Protein AF-A0A414P0S3-F1 (afdb_monomer_lite)

InterPro domains:
  IPR028948 tRNA nuclease CdiA, C-terminal domain [PF15605] (39-139)
  IPR028948 tRNA nuclease CdiA, C-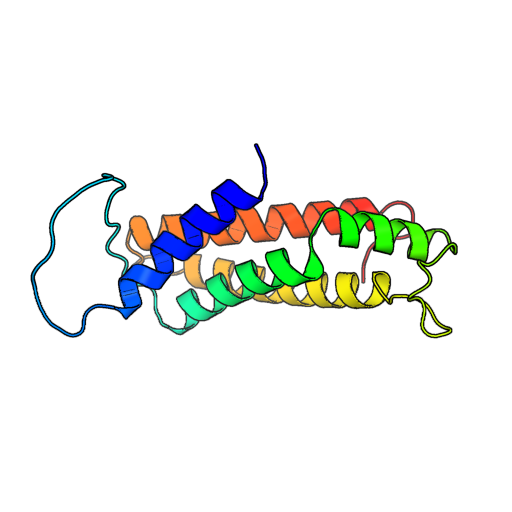terminal domain [cd20700] (14-137)

pLDDT: mean 82.66, std 23.42, range [29.0, 98.56]

Organism: NCBI:txid46228

Radius of gyration: 18.43 Å; chains: 1; bounding box: 43×48×44 Å

Structure (mmCIF, N/CA/C/O backbone):
data_AF-A0A414P0S3-F1
#
_entry.id   AF-A0A414P0S3-F1
#
loop_
_atom_site.group_PDB
_atom_site.id
_atom_site.type_symbol
_atom_site.label_atom_id
_atom_site.label_alt_id
_atom_site.label_comp_id
_atom_site.label_asym_id
_atom_site.label_entity_id
_atom_site.label_seq_id
_atom_site.pdbx_PDB_ins_code
_atom_site.Cartn_x
_atom_site.Cartn_y
_atom_site.Cartn_z
_atom_site.occupancy
_atom_site.B_iso_or_equiv
_atom_site.auth_seq_id
_atom_site.auth_comp_id
_atom_site.auth_asym_id
_atom_site.auth_atom_id
_atom_site.pdbx_PDB_model_num
ATOM 1 N N . ILE A 1 1 ? -14.133 10.042 -11.647 1.00 38.12 1 ILE A N 1
ATOM 2 C CA . ILE A 1 1 ? -14.031 10.763 -10.355 1.00 38.12 1 ILE A CA 1
ATOM 3 C C . ILE A 1 1 ? -12.574 10.639 -9.941 1.00 38.12 1 ILE A C 1
ATOM 5 O O . ILE A 1 1 ? -12.120 9.522 -9.751 1.00 38.12 1 ILE A O 1
ATOM 9 N N . SER A 1 2 ? -11.823 11.742 -9.986 1.00 31.81 2 SER A N 1
ATOM 10 C CA . SER A 1 2 ? -10.373 11.765 -9.737 1.00 31.81 2 SER A CA 1
ATOM 11 C C . SER A 1 2 ? -10.062 11.271 -8.321 1.00 31.81 2 SER A C 1
ATOM 13 O O . SER A 1 2 ? -10.701 11.733 -7.374 1.00 31.81 2 SER A O 1
ATOM 15 N N . GLY A 1 3 ? -9.087 10.364 -8.170 1.00 35.25 3 GLY A N 1
ATOM 16 C CA . GLY A 1 3 ? -8.661 9.800 -6.877 1.00 35.25 3 GLY A CA 1
ATOM 17 C C . GLY A 1 3 ? -8.288 10.853 -5.823 1.00 35.25 3 GLY A C 1
ATOM 18 O O . GLY A 1 3 ? -8.416 10.604 -4.626 1.00 35.25 3 GLY A O 1
ATOM 19 N N . SER A 1 4 ? -7.962 12.074 -6.258 1.00 42.22 4 SER A N 1
ATOM 20 C CA . SER A 1 4 ? -7.677 13.221 -5.392 1.00 42.22 4 SER A CA 1
ATOM 21 C C . SER A 1 4 ? -8.869 13.709 -4.553 1.00 42.22 4 SER A C 1
ATOM 23 O O . SER A 1 4 ? -8.668 14.245 -3.467 1.00 42.22 4 SER A O 1
ATOM 25 N N . ALA A 1 5 ? -10.120 13.517 -4.991 1.00 40.72 5 ALA A N 1
ATOM 26 C CA . ALA A 1 5 ? -11.285 13.995 -4.235 1.00 40.72 5 ALA A CA 1
ATOM 27 C C . ALA A 1 5 ? -11.597 13.133 -2.994 1.00 40.72 5 ALA A C 1
ATOM 29 O O . ALA A 1 5 ? -12.078 13.654 -1.990 1.00 40.72 5 ALA A O 1
ATOM 30 N N . LEU A 1 6 ? -11.303 11.827 -3.046 1.00 43.06 6 LEU A N 1
ATOM 31 C CA . LEU A 1 6 ? -11.561 10.891 -1.945 1.00 43.06 6 LEU A CA 1
ATOM 32 C C . LEU A 1 6 ? -10.431 10.866 -0.909 1.00 43.06 6 LEU A C 1
ATOM 34 O O . LEU A 1 6 ? -10.729 10.779 0.279 1.00 43.06 6 LEU A O 1
ATOM 38 N N . ALA A 1 7 ? -9.168 11.007 -1.333 1.00 43.34 7 ALA A N 1
ATOM 39 C CA . ALA A 1 7 ? -8.031 11.177 -0.419 1.00 43.34 7 ALA A CA 1
ATOM 40 C C . ALA A 1 7 ? -8.242 12.400 0.495 1.00 43.34 7 ALA A C 1
ATOM 42 O O . ALA A 1 7 ? -8.200 12.283 1.718 1.00 43.34 7 ALA A O 1
ATOM 43 N N . ASN A 1 8 ? -8.659 13.531 -0.090 1.00 46.19 8 ASN A N 1
ATOM 44 C CA . ASN A 1 8 ? -9.008 14.740 0.662 1.00 46.19 8 ASN A CA 1
ATOM 45 C C . ASN A 1 8 ? -10.158 14.525 1.663 1.00 46.19 8 ASN A C 1
ATOM 47 O O . ASN A 1 8 ? -10.177 15.150 2.718 1.00 46.19 8 ASN A O 1
ATOM 51 N N . MET A 1 9 ? -11.125 13.645 1.378 1.00 45.19 9 MET A N 1
ATOM 52 C CA . MET A 1 9 ? -12.279 13.436 2.264 1.00 45.19 9 MET A CA 1
ATOM 53 C C . MET A 1 9 ? -11.953 12.573 3.493 1.00 45.19 9 MET A C 1
ATOM 55 O O . MET A 1 9 ? -12.678 12.635 4.490 1.00 45.19 9 MET A O 1
ATOM 59 N N . PHE A 1 10 ? -10.893 11.767 3.430 1.00 50.88 10 PHE A N 1
ATOM 60 C CA . PHE A 1 10 ? -10.427 10.939 4.542 1.00 50.88 10 PHE A CA 1
ATOM 61 C C . PHE A 1 10 ? -9.425 11.705 5.419 1.00 50.88 10 PHE A C 1
ATOM 63 O O . PHE A 1 10 ? -9.590 11.748 6.638 1.00 50.88 10 PHE A O 1
ATOM 70 N N . ASP A 1 11 ? -8.485 12.429 4.803 1.00 50.72 11 ASP A N 1
ATOM 71 C CA . ASP A 1 11 ? -7.531 13.310 5.494 1.00 50.72 11 ASP A CA 1
ATOM 72 C C . ASP A 1 11 ? -8.246 14.422 6.288 1.00 50.72 11 ASP A C 1
ATOM 74 O O . ASP A 1 11 ? -7.965 14.650 7.464 1.00 50.72 11 ASP A O 1
ATOM 78 N N . VAL A 1 12 ? -9.286 15.038 5.705 1.00 49.34 12 VAL A N 1
ATOM 79 C CA . VAL A 1 12 ? -10.145 16.013 6.409 1.00 49.34 12 VAL A CA 1
ATOM 80 C C . VAL A 1 12 ? -10.857 15.392 7.620 1.00 49.34 12 VAL A C 1
ATOM 82 O O . VAL A 1 12 ? -11.053 16.077 8.630 1.00 49.34 12 VAL A O 1
ATOM 85 N N . ARG A 1 13 ? -11.235 14.106 7.549 1.00 53.47 13 ARG A N 1
ATOM 86 C CA . ARG A 1 13 ? -11.867 13.376 8.664 1.00 53.47 13 ARG A CA 1
ATOM 87 C C . ARG A 1 13 ? -10.869 13.042 9.783 1.00 53.47 13 ARG A C 1
ATOM 89 O O . ARG A 1 13 ? -11.271 13.041 10.945 1.00 53.47 13 ARG A O 1
ATOM 96 N N . ILE A 1 14 ? -9.589 12.815 9.472 1.00 51.69 14 ILE A N 1
ATOM 97 C CA . ILE A 1 14 ? -8.550 12.478 10.462 1.00 51.69 14 ILE A CA 1
ATOM 98 C C . ILE A 1 14 ? -7.908 13.733 11.092 1.00 51.69 14 ILE A C 1
ATOM 100 O O . ILE A 1 14 ? -7.845 13.819 12.324 1.00 51.69 14 ILE A O 1
ATOM 104 N N . GLN A 1 15 ? -7.519 14.742 10.299 1.00 47.62 15 GLN A N 1
ATOM 105 C CA . GLN A 1 15 ? -6.799 15.944 10.770 1.00 47.62 15 GLN A CA 1
ATOM 106 C C . GLN A 1 15 ? -7.601 16.805 11.764 1.00 47.62 15 GLN A C 1
ATOM 108 O O . GLN A 1 15 ? -7.048 17.350 12.722 1.00 47.62 15 GLN A O 1
ATOM 113 N N . LYS A 1 16 ? -8.932 16.900 11.617 1.00 46.47 16 LYS A N 1
ATOM 114 C CA . LYS A 1 16 ? -9.776 17.643 12.577 1.00 46.47 16 LYS A CA 1
ATOM 115 C C . LYS A 1 16 ? -9.846 17.001 13.973 1.00 46.47 16 LYS A C 1
ATOM 117 O O . LYS A 1 16 ? -10.218 17.701 14.912 1.00 46.47 16 LYS A O 1
ATOM 122 N N . SER A 1 17 ? -9.469 15.724 14.136 1.00 46.88 17 SER A N 1
ATOM 123 C CA . SER A 1 17 ? -9.447 15.050 15.448 1.00 46.88 17 SER A CA 1
ATOM 124 C C . SER A 1 17 ? -8.236 15.427 16.316 1.00 46.88 17 SER A C 1
ATOM 126 O O . SER A 1 17 ? -8.309 15.321 17.538 1.00 46.88 17 SER A O 1
ATOM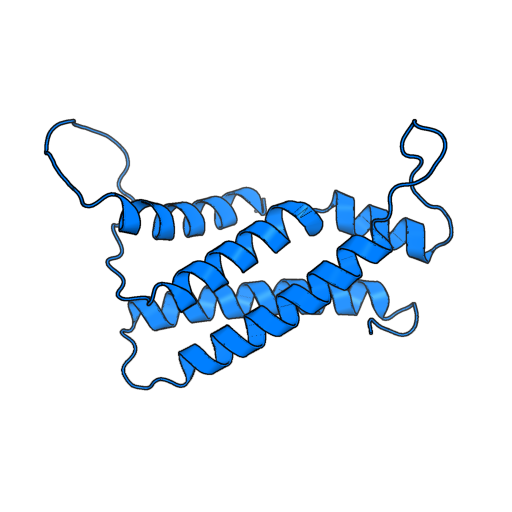 128 N N . GLU A 1 18 ? -7.145 15.909 15.712 1.00 47.81 18 GLU A N 1
ATOM 129 C CA . GLU A 1 18 ? -5.896 16.252 16.415 1.00 47.81 18 GLU A CA 1
ATOM 130 C C . GLU A 1 18 ? -5.858 17.717 16.894 1.00 47.81 18 GLU A C 1
ATOM 132 O O . GLU A 1 18 ? -5.069 18.072 17.766 1.00 47.81 18 GLU A O 1
ATOM 137 N N . SER A 1 19 ? -6.752 18.575 16.383 1.00 41.50 19 SER A N 1
ATOM 138 C CA . SER A 1 19 ? -6.731 20.030 16.629 1.00 41.50 19 SER A CA 1
ATOM 139 C C . SER A 1 19 ? -7.523 20.506 17.856 1.00 41.50 19 SER A C 1
ATOM 141 O O . SER A 1 19 ? -7.626 21.712 18.080 1.00 41.50 19 SER A O 1
ATOM 143 N N . ASN A 1 20 ? -8.088 19.619 18.685 1.00 43.47 20 ASN A N 1
ATOM 144 C CA . ASN A 1 20 ? -8.889 20.058 19.834 1.00 43.47 20 ASN A CA 1
ATOM 145 C C . ASN A 1 20 ? -8.026 20.370 21.071 1.00 43.47 20 ASN A C 1
ATOM 147 O O . ASN A 1 20 ? -8.115 19.718 22.112 1.00 43.47 20 ASN A O 1
ATOM 151 N N . LYS A 1 21 ? -7.178 21.396 20.952 1.00 44.75 21 LYS A N 1
ATOM 152 C CA . LYS A 1 21 ? -6.567 22.079 22.095 1.00 44.75 21 LYS A CA 1
ATOM 153 C C . LYS A 1 21 ? -6.615 23.592 21.883 1.00 44.75 21 LYS A C 1
ATOM 155 O O . LYS A 1 21 ? -5.621 24.218 21.544 1.00 44.75 21 LYS A O 1
ATOM 160 N N . GLY A 1 22 ? -7.788 24.162 22.159 1.00 41.75 22 GLY A N 1
ATOM 161 C CA . GLY A 1 22 ? -7.921 25.557 22.572 1.00 41.75 22 GLY A CA 1
ATOM 162 C C . GLY A 1 22 ? -8.341 26.569 21.502 1.00 41.75 22 GLY A C 1
ATOM 163 O O . GLY A 1 22 ? -7.589 26.890 20.592 1.00 41.75 22 GLY A O 1
ATOM 164 N N . ASN A 1 23 ? -9.479 27.191 21.812 1.00 34.44 23 ASN A N 1
ATOM 165 C CA . ASN A 1 23 ? -9.872 28.576 21.549 1.00 34.44 23 ASN A CA 1
ATOM 166 C C . ASN A 1 23 ? -10.780 28.870 20.341 1.00 34.44 23 ASN A C 1
ATOM 168 O O . ASN A 1 23 ? -10.457 28.628 19.181 1.00 34.44 23 ASN A O 1
ATOM 172 N N . GLU A 1 24 ? -11.942 29.435 20.676 1.00 45.81 24 GLU A N 1
ATOM 173 C CA .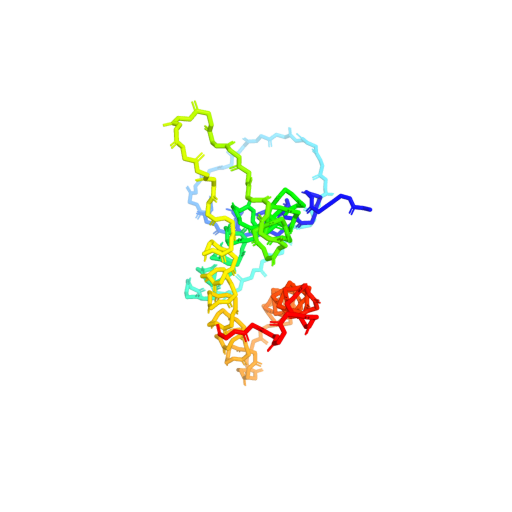 GLU A 1 24 ? -12.983 29.928 19.781 1.00 45.81 24 GLU A CA 1
ATOM 174 C C . GLU A 1 24 ? -12.543 31.212 19.069 1.00 45.81 24 GLU A C 1
ATOM 176 O O . GLU A 1 24 ? -11.977 32.103 19.699 1.00 45.81 24 GLU A O 1
ATOM 181 N N . SER A 1 25 ? -12.873 31.334 17.777 1.00 36.06 25 SE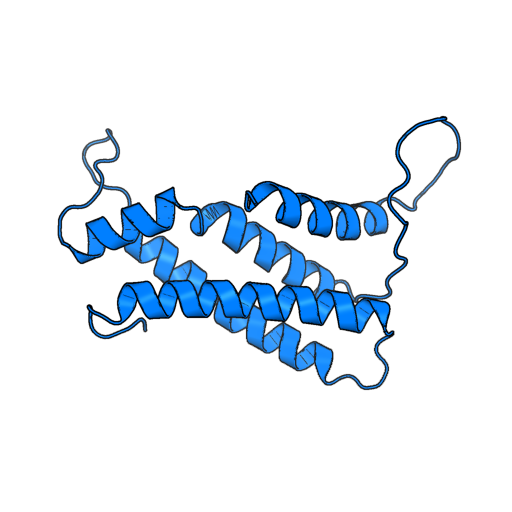R A N 1
ATOM 182 C CA . SER A 1 25 ? -13.477 32.511 17.112 1.00 36.06 25 SER A CA 1
ATOM 183 C C . SER A 1 25 ? -13.134 32.532 15.614 1.00 36.06 25 SER A C 1
ATOM 185 O O . SER A 1 25 ? -11.971 32.517 15.229 1.00 36.06 25 SER A O 1
ATOM 187 N N . GLY A 1 26 ? -14.149 32.579 14.741 1.00 31.16 26 GLY A N 1
ATOM 188 C CA . GLY A 1 26 ? -13.941 32.812 13.303 1.00 31.16 26 GLY A CA 1
ATOM 189 C C . GLY A 1 26 ? -14.964 32.137 12.391 1.00 31.16 26 GLY A C 1
ATOM 190 O O . GLY A 1 26 ? -15.095 30.924 12.384 1.00 31.16 26 GLY A O 1
ATOM 191 N N . LYS A 1 27 ? -15.704 32.937 11.627 1.00 31.77 27 LYS A N 1
ATOM 192 C CA . LYS A 1 27 ? -16.978 32.636 10.953 1.00 31.77 27 LYS A CA 1
ATOM 193 C C . LYS A 1 27 ? -16.822 32.297 9.452 1.00 31.77 27 LYS A C 1
ATOM 195 O O . LYS A 1 27 ? -16.129 33.026 8.757 1.00 31.77 27 LYS A O 1
ATOM 200 N N . SER A 1 28 ? -17.637 31.328 8.985 1.00 33.59 28 SER A N 1
ATOM 201 C CA . SER A 1 28 ? -18.072 31.016 7.589 1.00 33.59 28 SER A CA 1
ATOM 202 C C . SER A 1 28 ? -17.006 30.451 6.633 1.00 33.59 28 SER A C 1
ATOM 204 O O . SER A 1 28 ? -15.887 30.928 6.632 1.00 33.59 28 SER A O 1
ATOM 206 N N . THR A 1 29 ? -17.219 29.456 5.765 1.00 33.03 29 THR A N 1
ATOM 207 C CA . THR A 1 29 ? -18.394 28.886 5.066 1.00 33.03 29 THR A CA 1
ATOM 208 C C . THR A 1 29 ? -18.026 27.467 4.591 1.00 33.03 29 THR A C 1
ATOM 210 O O . THR A 1 29 ? -16.919 27.288 4.088 1.00 33.03 29 THR A O 1
ATOM 213 N N . GLY A 1 30 ? -18.944 26.496 4.663 1.00 29.00 30 GLY A N 1
ATOM 214 C CA . GLY A 1 30 ? -18.790 25.174 4.033 1.00 29.00 30 GLY A CA 1
ATOM 215 C C . GLY A 1 30 ? -19.118 24.025 4.981 1.00 29.00 30 GLY A C 1
ATOM 216 O O . GLY A 1 30 ? -18.228 23.423 5.577 1.00 29.00 30 GLY A O 1
ATOM 217 N N . GLU A 1 31 ? -20.409 23.748 5.148 1.00 39.28 31 GLU A N 1
ATOM 218 C CA . GLU A 1 31 ? -20.908 22.585 5.880 1.00 39.28 31 GLU A CA 1
ATOM 219 C C . GLU A 1 31 ? -20.457 21.290 5.191 1.00 39.28 31 GLU A C 1
ATOM 221 O O . GLU A 1 31 ? -20.934 20.934 4.119 1.00 39.28 31 GLU A O 1
ATOM 226 N N . SER A 1 32 ? -19.538 20.565 5.825 1.00 36.62 32 SER A N 1
ATOM 227 C CA . SER A 1 32 ? -19.389 19.123 5.638 1.00 36.62 32 SER A CA 1
ATOM 228 C C . SER A 1 32 ? -19.091 18.516 7.005 1.00 36.62 32 SER A C 1
ATOM 230 O O . SER A 1 32 ? -18.205 18.986 7.728 1.00 36.62 32 SER A O 1
ATOM 232 N N . GLY A 1 33 ? -19.956 17.582 7.401 1.00 37.53 33 GLY A N 1
ATOM 233 C CA . GLY A 1 33 ? -20.228 17.180 8.778 1.00 37.53 33 GLY A CA 1
ATOM 234 C C . GLY A 1 33 ? -18.992 16.789 9.586 1.00 37.53 33 GLY A C 1
ATOM 235 O O . GLY A 1 33 ? -18.138 16.030 9.135 1.00 37.53 33 GLY A O 1
ATOM 236 N N . LYS A 1 34 ? -18.917 17.304 10.816 1.00 44.88 34 LYS A N 1
ATOM 237 C CA . LYS A 1 34 ? -17.999 16.809 11.846 1.00 44.88 34 LYS A CA 1
ATOM 238 C C . LYS A 1 34 ? -18.384 15.359 12.156 1.00 44.88 34 LYS A C 1
ATOM 240 O O . LYS A 1 34 ? -19.542 15.106 12.472 1.00 44.88 34 LYS A O 1
ATOM 245 N N . VAL A 1 35 ? -17.443 14.427 12.051 1.00 54.56 35 VAL A N 1
ATOM 246 C CA . VAL A 1 35 ? -17.652 13.031 12.450 1.00 54.56 35 VAL A CA 1
ATOM 247 C C . VAL A 1 35 ? -16.732 12.762 13.635 1.00 54.56 35 VAL A C 1
ATOM 249 O O . VAL A 1 35 ? -15.530 12.561 13.458 1.00 54.56 35 VAL A O 1
ATOM 252 N N . ASP A 1 36 ? -17.287 12.825 14.842 1.00 73.12 36 ASP A N 1
ATOM 253 C CA . ASP A 1 36 ? -16.560 12.494 16.066 1.00 73.12 36 ASP A CA 1
ATOM 254 C C . ASP A 1 36 ? -16.270 10.983 16.074 1.00 73.12 36 ASP A C 1
ATOM 256 O O . ASP A 1 36 ? -17.190 10.174 15.963 1.00 73.12 36 ASP A O 1
ATOM 260 N N . ASN A 1 37 ? -14.991 10.601 16.158 1.00 84.50 37 ASN A N 1
ATOM 261 C CA . ASN A 1 37 ? -14.539 9.205 16.166 1.00 84.50 37 ASN A CA 1
ATOM 262 C C . ASN A 1 37 ? -13.698 8.903 17.416 1.00 84.50 37 ASN A C 1
ATOM 264 O O . ASN A 1 37 ? -13.108 9.805 18.013 1.00 84.50 37 ASN A O 1
ATOM 268 N N . THR A 1 38 ? -13.643 7.630 17.802 1.00 90.81 38 THR A N 1
ATOM 269 C CA . THR A 1 38 ? -12.928 7.130 18.991 1.00 90.81 38 THR A CA 1
ATOM 270 C C . THR A 1 38 ? -11.778 6.193 18.624 1.00 90.81 38 THR A C 1
ATOM 272 O O . THR A 1 38 ? -11.323 5.397 19.448 1.00 90.81 38 THR A O 1
ATOM 275 N N . LEU A 1 39 ? -11.280 6.308 17.387 1.00 90.81 39 LEU A N 1
ATOM 276 C CA . LEU A 1 39 ? -10.164 5.512 16.900 1.00 90.81 39 LEU A CA 1
ATOM 277 C C . LEU A 1 39 ? -8.939 5.685 17.799 1.00 90.81 39 LEU A C 1
ATOM 279 O O . LEU A 1 39 ? -8.526 6.798 18.130 1.00 90.81 39 LEU A O 1
ATOM 283 N N . THR A 1 40 ? -8.316 4.561 18.131 1.00 92.69 40 THR A N 1
ATOM 284 C CA . THR A 1 40 ? -7.015 4.534 18.803 1.00 92.69 40 THR A CA 1
ATOM 285 C C . THR A 1 40 ? -5.934 5.146 17.910 1.00 92.69 40 THR A C 1
ATOM 287 O O . THR A 1 40 ? -6.014 5.075 16.681 1.00 92.69 40 THR A O 1
ATOM 290 N N . ASP A 1 41 ? -4.862 5.659 18.511 1.00 91.69 41 ASP A N 1
ATOM 291 C CA . ASP A 1 41 ? -3.718 6.201 17.762 1.00 91.69 41 ASP A CA 1
ATOM 292 C C . ASP A 1 41 ? -3.114 5.170 16.802 1.00 91.69 41 ASP A C 1
ATOM 294 O O . ASP A 1 41 ? -2.705 5.496 15.688 1.00 91.69 41 ASP A O 1
ATOM 298 N N . ALA A 1 42 ? -3.127 3.892 17.192 1.00 93.44 42 ALA A N 1
ATOM 299 C CA . ALA A 1 42 ? -2.701 2.801 16.328 1.00 93.44 42 ALA A CA 1
ATOM 300 C C . ALA A 1 42 ? -3.590 2.683 15.079 1.00 93.44 42 ALA A C 1
ATOM 302 O O . ALA A 1 42 ? -3.068 2.535 13.977 1.00 93.44 42 ALA A O 1
ATOM 303 N N . GLN A 1 43 ? -4.915 2.779 15.219 1.00 94.31 43 GLN A N 1
ATOM 304 C CA . GLN A 1 43 ? -5.845 2.745 14.086 1.00 94.31 43 GLN A CA 1
ATOM 305 C C . GLN A 1 43 ? -5.665 3.962 13.173 1.00 94.31 43 GLN A C 1
ATOM 307 O O . GLN A 1 43 ? -5.545 3.788 11.961 1.00 94.31 43 GLN A O 1
ATOM 312 N N . LYS A 1 44 ? -5.557 5.170 13.742 1.00 92.94 44 LYS A N 1
ATOM 313 C CA . LYS A 1 44 ? -5.285 6.400 12.978 1.00 92.94 44 LYS A CA 1
ATOM 314 C C . LYS A 1 44 ? -3.968 6.302 12.211 1.00 92.94 44 LYS A C 1
ATOM 316 O O . LYS A 1 44 ? -3.937 6.531 11.009 1.00 92.94 44 LYS A O 1
ATOM 321 N N . SER A 1 45 ? -2.903 5.843 12.869 1.00 92.69 45 SER A N 1
ATOM 322 C CA . SER A 1 45 ? -1.597 5.622 12.241 1.00 92.69 45 SER A CA 1
ATOM 323 C C . SER A 1 45 ? -1.674 4.653 11.056 1.00 92.69 45 SER A C 1
ATOM 325 O O . SER A 1 45 ? -1.003 4.865 10.050 1.00 92.69 45 SER A O 1
ATOM 327 N N . ARG A 1 46 ? -2.492 3.594 11.136 1.00 93.88 46 ARG A N 1
ATOM 328 C CA . ARG A 1 46 ? -2.669 2.646 10.020 1.00 93.88 46 ARG A CA 1
ATOM 329 C C . ARG A 1 46 ? -3.439 3.253 8.853 1.00 93.88 46 ARG A C 1
ATOM 331 O O . ARG A 1 46 ? -3.082 2.972 7.715 1.00 93.88 46 ARG A O 1
ATOM 338 N N . LEU A 1 47 ? -4.445 4.081 9.127 1.00 94.44 47 LEU A N 1
ATOM 339 C CA . LEU A 1 47 ? -5.178 4.812 8.093 1.00 94.44 47 LEU A CA 1
ATOM 340 C C . LEU A 1 47 ? -4.286 5.867 7.420 1.00 94.44 47 LEU A C 1
ATOM 342 O O . LEU A 1 47 ? -4.261 5.945 6.200 1.00 94.44 47 LEU A O 1
ATOM 346 N N . ASN A 1 48 ? -3.459 6.585 8.179 1.00 92.50 48 ASN A N 1
ATOM 347 C CA . ASN A 1 48 ? -2.500 7.537 7.606 1.00 92.50 48 ASN A CA 1
ATOM 348 C C . ASN A 1 48 ? -1.423 6.828 6.774 1.00 92.50 48 ASN A C 1
ATOM 350 O O . ASN A 1 48 ? -1.089 7.268 5.681 1.00 92.50 48 ASN A O 1
ATOM 354 N N . ALA A 1 49 ? -0.910 5.687 7.248 1.00 93.06 49 ALA A N 1
ATOM 355 C CA . ALA A 1 49 ? 0.041 4.887 6.478 1.00 93.06 49 ALA A CA 1
ATOM 356 C C . ALA A 1 49 ? -0.561 4.375 5.158 1.00 93.06 49 ALA A C 1
ATOM 358 O O . ALA A 1 49 ? 0.157 4.274 4.163 1.00 93.06 49 ALA A O 1
ATOM 359 N N . LEU A 1 50 ? -1.865 4.067 5.142 1.00 95.50 50 LEU A N 1
ATOM 360 C CA . LEU A 1 50 ? -2.588 3.707 3.924 1.00 95.50 50 LEU A CA 1
ATOM 361 C C . LEU A 1 50 ? -2.602 4.867 2.930 1.00 95.50 50 LEU A C 1
ATOM 363 O O . LEU A 1 50 ? -2.239 4.667 1.776 1.00 95.50 50 LEU A O 1
ATOM 367 N N . GLU A 1 51 ? -2.998 6.058 3.380 1.00 93.19 51 GLU A N 1
ATOM 368 C CA . GLU A 1 51 ? -3.054 7.242 2.520 1.00 93.19 51 GLU A CA 1
ATOM 369 C C . GLU A 1 51 ? -1.676 7.604 1.969 1.00 93.19 51 GLU A C 1
ATOM 371 O O . GLU A 1 51 ? -1.547 7.793 0.765 1.00 93.19 51 GLU A O 1
ATOM 376 N N . ASN A 1 52 ? -0.635 7.595 2.804 1.00 90.62 52 ASN A N 1
ATOM 377 C CA . ASN A 1 52 ? 0.727 7.878 2.350 1.00 90.62 52 ASN A CA 1
ATOM 378 C C . ASN A 1 52 ? 1.197 6.849 1.315 1.00 90.62 52 ASN A C 1
ATOM 380 O O . ASN A 1 52 ? 1.655 7.225 0.245 1.00 90.62 52 ASN A O 1
ATOM 384 N N . THR A 1 53 ? 0.988 5.549 1.572 1.00 93.25 53 THR A N 1
ATOM 385 C CA . THR A 1 53 ? 1.340 4.497 0.596 1.00 93.25 53 THR A CA 1
ATOM 386 C C . THR A 1 53 ? 0.637 4.731 -0.746 1.00 93.25 53 THR A C 1
ATOM 388 O O . THR A 1 53 ? 1.233 4.541 -1.800 1.00 93.25 53 THR A O 1
ATOM 391 N N . ILE A 1 54 ? -0.632 5.151 -0.718 1.00 91.81 54 ILE A N 1
ATOM 392 C CA . ILE A 1 54 ? -1.416 5.385 -1.934 1.00 91.81 54 ILE A CA 1
ATOM 393 C C . ILE A 1 54 ? -0.969 6.642 -2.679 1.00 91.81 54 ILE A C 1
ATOM 395 O O . ILE A 1 54 ? -0.841 6.612 -3.901 1.00 91.81 54 ILE A O 1
ATOM 399 N N . ASN A 1 55 ? -0.754 7.736 -1.958 1.00 90.50 55 ASN A N 1
ATOM 400 C CA . ASN A 1 55 ? -0.431 9.026 -2.555 1.00 90.50 55 ASN A CA 1
ATOM 401 C C . ASN A 1 55 ? 1.004 9.078 -3.088 1.00 90.50 55 ASN A C 1
ATOM 403 O O . ASN A 1 55 ? 1.237 9.753 -4.088 1.00 90.50 55 ASN A O 1
ATOM 407 N N . ASP A 1 56 ? 1.929 8.359 -2.449 1.00 88.81 56 ASP A N 1
ATOM 408 C CA . ASP A 1 56 ? 3.351 8.425 -2.783 1.00 88.81 56 ASP A CA 1
ATOM 409 C C . ASP A 1 56 ? 3.756 7.414 -3.865 1.00 88.81 56 ASP A C 1
ATOM 411 O O . ASP A 1 56 ? 4.688 7.685 -4.617 1.00 88.81 56 ASP A O 1
ATOM 415 N N . HIS A 1 57 ? 3.077 6.260 -3.947 1.00 89.50 57 HIS A N 1
ATOM 416 C CA . HIS A 1 57 ? 3.557 5.122 -4.748 1.00 89.50 57 HIS A CA 1
ATOM 417 C C . HIS A 1 57 ? 2.482 4.387 -5.564 1.00 89.50 57 HIS A C 1
ATOM 419 O O . HIS A 1 57 ? 2.779 3.365 -6.180 1.00 89.50 57 HIS A O 1
ATOM 425 N N . LEU A 1 58 ? 1.222 4.840 -5.552 1.00 94.19 58 LEU A N 1
ATOM 426 C CA . LEU A 1 58 ? 0.114 4.174 -6.259 1.00 94.19 58 LEU A CA 1
ATOM 427 C C . LEU A 1 58 ? -0.668 5.142 -7.155 1.00 94.19 58 LEU A C 1
ATOM 429 O O . LEU A 1 58 ? -1.894 5.042 -7.299 1.00 94.19 58 LEU A O 1
ATOM 433 N N . THR A 1 59 ? 0.048 6.079 -7.774 1.00 94.19 59 THR A N 1
ATOM 434 C CA . THR A 1 59 ? -0.485 6.965 -8.810 1.00 94.19 59 THR A CA 1
ATOM 435 C C . THR A 1 59 ? -0.522 6.262 -10.168 1.00 94.19 59 THR A C 1
ATOM 437 O O . THR A 1 59 ? 0.141 5.249 -10.386 1.00 94.19 59 THR A O 1
ATOM 440 N N . ASP A 1 60 ? -1.265 6.809 -11.134 1.00 94.69 60 ASP A N 1
ATOM 441 C CA . ASP A 1 60 ? -1.280 6.268 -12.503 1.00 94.69 60 ASP A CA 1
ATOM 442 C C . ASP A 1 60 ? 0.132 6.250 -13.140 1.00 94.69 60 ASP A C 1
ATOM 444 O O . ASP A 1 60 ? 0.442 5.382 -13.962 1.00 94.69 60 ASP A O 1
ATOM 448 N N . GLY A 1 61 ? 1.007 7.177 -12.725 1.00 95.38 61 GLY A N 1
ATOM 449 C CA . GLY A 1 61 ? 2.416 7.209 -13.116 1.00 95.38 61 GLY A CA 1
ATOM 450 C C . GLY A 1 61 ? 3.183 5.990 -12.608 1.00 95.38 61 GLY A C 1
ATOM 451 O O . GLY A 1 61 ? 3.871 5.347 -13.393 1.00 95.38 61 GLY A O 1
ATOM 452 N N . ASP A 1 62 ? 2.983 5.612 -11.348 1.00 97.25 62 ASP A N 1
ATOM 453 C CA . ASP A 1 62 ? 3.636 4.442 -10.751 1.00 97.25 62 ASP A CA 1
ATOM 454 C C . ASP A 1 62 ? 3.167 3.148 -11.415 1.00 97.25 62 ASP A C 1
ATOM 456 O O . ASP A 1 62 ? 3.988 2.337 -11.829 1.00 97.25 62 ASP A O 1
ATOM 460 N N . PHE A 1 63 ? 1.855 2.983 -11.627 1.00 98.00 63 PHE A N 1
ATOM 461 C CA . PHE A 1 63 ? 1.320 1.802 -12.319 1.00 98.00 63 PHE A CA 1
ATOM 462 C C . PHE A 1 63 ? 1.862 1.671 -13.750 1.00 98.00 63 PHE A C 1
ATOM 464 O O . PHE A 1 63 ? 2.247 0.578 -14.172 1.00 98.00 63 PHE A O 1
ATOM 471 N N . SER A 1 64 ? 1.899 2.771 -14.509 1.00 97.88 64 SER A N 1
ATOM 472 C CA . SER A 1 64 ? 2.439 2.754 -15.876 1.00 97.88 64 SER A CA 1
ATOM 473 C C . SER A 1 64 ? 3.959 2.553 -15.905 1.00 97.88 64 SER A C 1
ATOM 475 O O . SER A 1 64 ? 4.459 1.837 -16.774 1.00 97.88 64 SER A O 1
ATOM 477 N N . GLY A 1 65 ? 4.682 3.111 -14.933 1.00 98.12 65 GLY A N 1
ATOM 478 C CA . GLY A 1 65 ? 6.107 2.882 -14.718 1.00 98.12 65 GLY A CA 1
ATOM 479 C C . GLY A 1 65 ? 6.419 1.419 -14.409 1.00 98.12 65 GLY A C 1
ATOM 480 O O . GLY A 1 65 ? 7.248 0.818 -15.085 1.00 98.12 65 GLY A O 1
ATOM 481 N N . THR A 1 66 ? 5.690 0.804 -13.473 1.00 98.31 66 THR A N 1
ATOM 482 C CA . THR A 1 66 ? 5.845 -0.617 -13.137 1.00 98.31 66 THR A CA 1
ATOM 483 C C . THR A 1 66 ? 5.543 -1.519 -14.333 1.00 98.31 66 THR A C 1
ATOM 485 O O . THR A 1 66 ? 6.272 -2.480 -14.567 1.00 98.31 66 THR A O 1
ATOM 488 N N . LEU A 1 67 ? 4.502 -1.222 -15.123 1.00 98.44 67 LEU A N 1
ATOM 489 C CA . LEU A 1 67 ? 4.213 -1.986 -16.343 1.00 98.44 67 LEU A CA 1
ATOM 490 C C . LEU A 1 67 ? 5.395 -1.949 -17.322 1.00 98.44 67 LEU A C 1
ATOM 492 O O . LEU A 1 67 ? 5.753 -2.973 -17.899 1.00 98.44 67 LEU A O 1
ATOM 496 N N . ARG A 1 68 ? 6.010 -0.777 -17.494 1.00 98.38 68 ARG A N 1
ATOM 497 C CA . ARG A 1 68 ? 7.187 -0.591 -18.348 1.00 98.38 68 ARG A CA 1
ATOM 498 C C . ARG A 1 68 ? 8.403 -1.368 -17.837 1.00 98.38 68 ARG A C 1
ATOM 500 O O . ARG A 1 68 ? 9.062 -2.044 -18.629 1.00 98.38 68 ARG A O 1
ATOM 507 N N . ASP A 1 69 ? 8.636 -1.366 -16.527 1.00 97.94 69 ASP A N 1
ATOM 508 C CA . ASP A 1 69 ? 9.685 -2.177 -15.902 1.00 97.94 69 ASP A CA 1
ATOM 509 C C . ASP A 1 69 ? 9.452 -3.683 -16.142 1.00 97.94 69 ASP A C 1
ATOM 511 O O . ASP A 1 69 ? 10.370 -4.392 -16.559 1.00 97.94 69 ASP A O 1
ATOM 515 N N . LEU A 1 70 ? 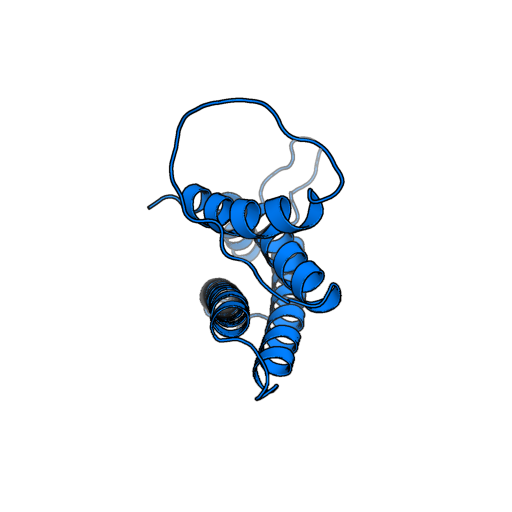8.213 -4.167 -15.974 1.00 97.44 70 LEU A N 1
ATOM 516 C CA . LEU A 1 70 ? 7.824 -5.563 -16.239 1.00 97.44 70 LEU A CA 1
ATOM 517 C C . LEU A 1 70 ? 7.987 -5.961 -17.717 1.00 97.44 70 LEU A C 1
ATOM 519 O O . LEU A 1 70 ? 8.250 -7.123 -18.026 1.00 97.44 70 LEU A O 1
ATOM 523 N N . GLN A 1 71 ? 7.845 -5.007 -18.639 1.00 97.56 71 GLN A N 1
ATOM 524 C CA . GLN A 1 71 ? 8.023 -5.206 -20.082 1.00 97.56 71 GLN A CA 1
ATOM 525 C C . GLN A 1 71 ? 9.488 -5.116 -20.538 1.00 97.56 71 GLN A C 1
ATOM 527 O O . GLN A 1 71 ? 9.772 -5.363 -21.711 1.00 97.56 71 GLN A O 1
ATOM 532 N N . GLY A 1 72 ? 10.419 -4.789 -19.635 1.00 97.25 72 GLY A N 1
ATOM 533 C CA . GLY A 1 72 ? 11.834 -4.618 -19.964 1.00 97.25 72 GLY A CA 1
ATOM 534 C C . GLY A 1 72 ? 12.156 -3.296 -20.667 1.00 97.25 72 GLY A C 1
ATOM 535 O O . GLY A 1 72 ? 13.199 -3.194 -21.311 1.00 97.25 72 GLY A O 1
ATOM 536 N N . ASP A 1 73 ? 11.290 -2.288 -20.539 1.00 97.50 73 ASP A N 1
ATOM 537 C CA . ASP A 1 73 ? 11.481 -0.937 -21.076 1.00 97.50 73 ASP A CA 1
ATOM 538 C C . ASP A 1 73 ? 11.401 0.105 -19.941 1.00 97.50 73 ASP A C 1
ATOM 540 O O . ASP A 1 73 ? 10.445 0.869 -19.881 1.00 97.50 73 ASP A O 1
ATOM 544 N N . PRO A 1 74 ? 12.353 0.150 -18.992 1.00 97.06 74 PRO A N 1
ATOM 545 C CA . PRO A 1 74 ? 12.245 1.002 -17.805 1.00 97.06 74 PRO A CA 1
ATOM 546 C C . PRO A 1 74 ? 12.309 2.511 -18.121 1.00 97.06 74 PRO A C 1
ATOM 548 O O . PRO A 1 74 ? 12.751 2.944 -19.189 1.00 97.06 74 PRO A O 1
ATOM 551 N N . VAL A 1 75 ? 11.814 3.369 -17.217 1.00 97.25 75 VAL A N 1
ATOM 552 C CA . VAL A 1 75 ? 11.780 4.844 -17.406 1.00 97.25 75 VAL A CA 1
ATOM 553 C C . VAL A 1 75 ? 13.141 5.463 -17.071 1.00 97.25 75 VAL A C 1
ATOM 555 O O . VAL A 1 75 ? 13.569 5.356 -15.923 1.00 97.25 75 VAL A O 1
ATOM 558 N N . PRO A 1 76 ? 13.838 6.142 -18.008 1.00 97.25 76 PRO A N 1
ATOM 559 C CA . PRO A 1 76 ? 15.079 6.841 -17.685 1.00 97.25 76 PRO A CA 1
ATOM 560 C C . PRO A 1 76 ? 14.840 7.977 -16.686 1.00 97.25 76 PRO A C 1
ATOM 562 O O . PRO A 1 76 ? 13.931 8.786 -16.854 1.00 97.25 76 PRO A O 1
ATOM 565 N N . ASN A 1 77 ? 15.711 8.097 -15.687 1.00 96.38 77 ASN A N 1
ATOM 566 C CA . ASN A 1 77 ? 15.580 9.098 -14.621 1.00 96.38 77 ASN A CA 1
ATOM 567 C C . ASN A 1 77 ? 16.308 10.428 -14.902 1.00 96.38 77 ASN A C 1
ATOM 569 O O . ASN A 1 77 ? 16.394 11.294 -14.033 1.00 96.38 77 ASN A O 1
ATOM 573 N N . GLY A 1 78 ? 16.902 10.579 -16.091 1.00 95.38 78 GLY A N 1
ATOM 574 C CA . GLY A 1 78 ? 17.666 11.771 -16.481 1.00 95.38 78 GLY A CA 1
ATOM 575 C C . GLY A 1 78 ? 19.033 11.928 -15.798 1.00 95.38 78 GLY A C 1
ATOM 576 O O . GLY A 1 78 ? 19.723 12.914 -16.043 1.00 95.38 78 GLY A O 1
ATOM 577 N N . ARG A 1 79 ? 19.455 10.968 -14.962 1.00 95.88 79 ARG A N 1
ATOM 578 C CA . ARG A 1 79 ? 20.709 10.991 -14.180 1.00 95.88 79 ARG A CA 1
ATOM 579 C C . ARG A 1 79 ? 21.640 9.815 -14.496 1.00 95.88 79 ARG A C 1
ATOM 581 O O . ARG A 1 79 ? 22.548 9.527 -13.721 1.00 95.88 79 ARG A O 1
ATOM 588 N N . GLY A 1 80 ? 21.422 9.145 -15.627 1.00 92.81 80 GLY A N 1
ATOM 589 C CA . GLY A 1 80 ? 22.219 7.992 -16.060 1.00 92.81 80 GLY A CA 1
ATOM 590 C C . GLY A 1 80 ? 21.734 6.638 -15.531 1.00 92.81 80 GLY A C 1
ATOM 591 O O . GLY A 1 80 ? 22.499 5.681 -15.555 1.00 92.81 80 GLY A O 1
ATOM 592 N N . GLY A 1 81 ? 20.484 6.544 -15.069 1.00 96.12 81 GLY A N 1
ATOM 593 C CA . GLY A 1 81 ? 19.840 5.287 -14.684 1.00 96.12 81 GLY A CA 1
ATOM 594 C C . GLY A 1 81 ? 18.340 5.306 -14.968 1.00 96.12 81 GLY A C 1
ATOM 595 O O . GLY A 1 81 ? 17.857 6.137 -15.743 1.00 96.12 81 GLY A O 1
ATOM 596 N N . TYR A 1 82 ? 17.608 4.417 -14.305 1.00 97.88 82 TYR A N 1
ATOM 597 C CA . TYR A 1 82 ? 16.160 4.285 -14.437 1.00 97.88 82 TYR A CA 1
ATOM 598 C C . TYR A 1 82 ? 15.463 4.535 -13.099 1.00 97.88 82 TYR A C 1
ATOM 600 O O . TYR A 1 82 ? 16.108 4.509 -12.048 1.00 97.88 82 TYR A O 1
ATOM 608 N N . PHE A 1 83 ? 14.172 4.846 -13.145 1.00 96.62 83 PHE A N 1
ATOM 609 C CA . PHE A 1 83 ? 13.308 4.736 -11.973 1.00 96.62 83 PHE A CA 1
ATOM 610 C C . PHE A 1 83 ? 13.107 3.255 -11.617 1.00 96.62 83 PHE A C 1
ATOM 612 O O . PHE A 1 83 ? 13.191 2.403 -12.498 1.00 96.62 83 PHE A O 1
ATOM 619 N N . ASP A 1 84 ? 12.886 2.961 -10.335 1.00 96.12 84 ASP A N 1
ATOM 620 C CA . ASP A 1 84 ? 12.627 1.607 -9.824 1.00 96.12 84 ASP A CA 1
ATOM 621 C C . ASP A 1 84 ? 11.155 1.478 -9.408 1.00 96.12 84 ASP A C 1
ATOM 623 O O . ASP A 1 84 ? 10.825 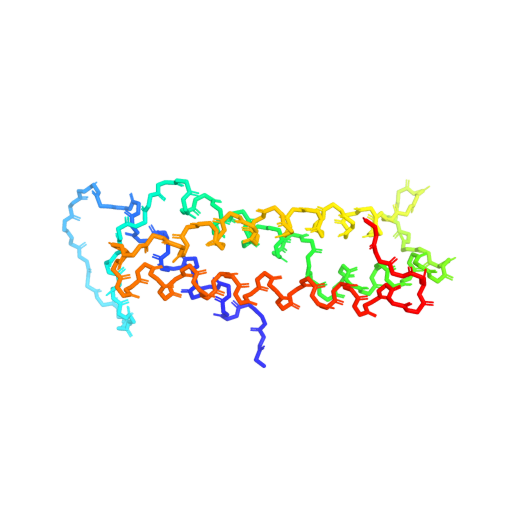1.282 -8.237 1.00 96.12 84 ASP A O 1
ATOM 627 N N . HIS A 1 85 ? 10.248 1.638 -10.375 1.00 97.69 85 HIS A N 1
ATOM 628 C CA . HIS A 1 85 ? 8.815 1.577 -10.093 1.00 97.69 85 HIS A CA 1
ATOM 629 C C . HIS A 1 85 ? 8.385 0.159 -9.712 1.00 97.69 85 HIS A C 1
ATOM 631 O O . HIS A 1 85 ? 7.454 -0.022 -8.929 1.00 97.69 85 HIS A O 1
ATOM 637 N N . LEU A 1 86 ? 9.039 -0.869 -10.258 1.00 97.25 86 LEU A N 1
ATOM 638 C CA . LEU A 1 86 ? 8.789 -2.256 -9.876 1.00 97.25 86 LEU A CA 1
ATOM 639 C C . LEU A 1 86 ? 9.097 -2.511 -8.395 1.00 97.25 86 LEU A C 1
ATOM 641 O O . LEU A 1 86 ? 8.255 -3.089 -7.700 1.00 97.25 86 LEU A O 1
ATOM 645 N N . GLY A 1 87 ? 10.259 -2.075 -7.902 1.00 96.81 87 GLY A N 1
ATOM 646 C CA . GLY A 1 87 ? 10.626 -2.203 -6.493 1.00 96.81 87 GLY A CA 1
ATOM 647 C C . GLY A 1 87 ? 9.673 -1.435 -5.574 1.00 96.81 87 GLY A C 1
ATOM 648 O O . GLY A 1 87 ? 9.130 -2.008 -4.624 1.00 96.81 87 GLY A O 1
ATOM 649 N N . GLU A 1 88 ? 9.388 -0.171 -5.902 1.00 96.75 88 GLU A N 1
ATOM 650 C CA . GLU A 1 88 ? 8.467 0.683 -5.136 1.00 96.75 88 GLU A CA 1
ATOM 651 C C . GLU A 1 88 ? 7.047 0.091 -5.064 1.00 96.75 88 GLU A C 1
ATOM 653 O O . GLU A 1 88 ? 6.419 0.073 -3.997 1.00 96.75 88 GLU A O 1
ATOM 658 N N . MET A 1 89 ? 6.554 -0.482 -6.166 1.00 97.81 89 MET A N 1
ATOM 659 C CA . MET A 1 89 ? 5.249 -1.146 -6.217 1.00 97.81 89 MET A CA 1
ATOM 660 C C . MET A 1 89 ? 5.212 -2.422 -5.362 1.00 97.81 89 MET A C 1
ATOM 662 O O . MET A 1 89 ? 4.239 -2.661 -4.641 1.00 97.81 89 MET A O 1
ATOM 666 N N . GLN A 1 90 ? 6.274 -3.236 -5.387 1.00 97.69 90 GLN A N 1
ATOM 667 C CA . GLN A 1 90 ? 6.378 -4.439 -4.550 1.00 97.69 90 GLN A CA 1
ATOM 668 C C . GLN A 1 90 ? 6.377 -4.100 -3.055 1.00 97.69 90 GLN A C 1
ATOM 670 O O . GLN A 1 90 ? 5.720 -4.772 -2.253 1.00 97.69 90 GLN A O 1
ATOM 675 N N . ASP A 1 91 ? 7.087 -3.049 -2.658 1.00 97.44 91 ASP A N 1
ATOM 676 C CA . ASP A 1 91 ? 7.118 -2.617 -1.263 1.00 97.44 91 ASP A CA 1
ATOM 677 C C . ASP A 1 91 ? 5.787 -2.000 -0.823 1.00 97.44 91 ASP A C 1
ATOM 679 O O . ASP A 1 91 ? 5.298 -2.298 0.277 1.00 97.44 91 ASP A O 1
ATOM 683 N N . SER A 1 92 ? 5.130 -1.259 -1.715 1.00 97.19 92 SER A N 1
ATOM 684 C CA . SER A 1 92 ? 3.769 -0.760 -1.507 1.00 97.19 92 SER A CA 1
ATOM 685 C C . SER A 1 92 ? 2.775 -1.902 -1.313 1.00 97.19 92 SER A C 1
ATOM 687 O O . SER A 1 92 ? 1.999 -1.889 -0.355 1.00 97.19 92 SER A O 1
ATOM 689 N N . TYR A 1 93 ? 2.849 -2.957 -2.128 1.00 98.31 93 TYR A N 1
ATOM 690 C CA . TYR A 1 93 ? 2.021 -4.151 -1.969 1.00 98.31 93 TYR A CA 1
ATOM 691 C C . TYR A 1 93 ? 2.215 -4.818 -0.597 1.00 98.31 93 TYR A C 1
ATOM 693 O O . TYR A 1 93 ? 1.242 -5.082 0.120 1.00 98.31 93 TYR A O 1
ATOM 701 N N . LYS A 1 94 ? 3.467 -5.017 -0.159 1.00 97.94 94 LYS A N 1
ATOM 702 C CA . LYS A 1 94 ? 3.768 -5.557 1.182 1.00 97.94 94 LYS A CA 1
ATOM 703 C C . LYS A 1 94 ? 3.211 -4.661 2.293 1.00 97.94 94 LYS A C 1
ATOM 705 O O . LYS A 1 94 ? 2.693 -5.177 3.291 1.00 97.94 94 LYS A O 1
ATOM 710 N N . SER A 1 95 ? 3.314 -3.339 2.144 1.00 97.12 95 SER A N 1
ATOM 711 C CA . SER A 1 95 ? 2.754 -2.360 3.085 1.00 97.12 95 SER A CA 1
ATOM 712 C C . SER A 1 95 ? 1.229 -2.487 3.172 1.00 97.12 95 SER A C 1
ATOM 714 O O . SER A 1 95 ? 0.686 -2.713 4.260 1.00 97.12 95 SER A O 1
ATOM 716 N N . LEU A 1 96 ? 0.538 -2.478 2.027 1.00 98.06 96 LEU A N 1
ATOM 717 C CA . LEU A 1 96 ? -0.916 -2.625 1.948 1.00 98.06 96 LEU A CA 1
ATOM 718 C C . LEU A 1 96 ? -1.401 -3.930 2.586 1.00 98.06 96 LEU A C 1
ATOM 720 O O . LEU A 1 96 ? -2.365 -3.915 3.351 1.00 98.06 96 LEU A O 1
ATOM 724 N N . ARG A 1 97 ? -0.718 -5.060 2.353 1.00 98.31 97 ARG A N 1
ATOM 725 C CA . ARG A 1 97 ? -1.064 -6.356 2.970 1.00 98.31 97 ARG A CA 1
ATOM 726 C C . ARG A 1 97 ? -0.967 -6.314 4.499 1.00 98.31 97 ARG A C 1
ATOM 728 O O . ARG A 1 97 ? -1.825 -6.877 5.186 1.00 98.31 97 ARG A O 1
ATOM 735 N N . LYS A 1 98 ? 0.043 -5.630 5.054 1.00 98.19 98 LYS A N 1
ATOM 736 C CA . LYS A 1 98 ? 0.186 -5.432 6.510 1.00 98.19 98 LYS A CA 1
ATOM 737 C C . LYS A 1 98 ? -0.923 -4.538 7.066 1.00 98.19 98 LYS A C 1
ATOM 739 O O . LYS A 1 98 ? -1.503 -4.869 8.102 1.00 98.19 98 LYS A O 1
ATOM 744 N N . ILE A 1 99 ? -1.234 -3.441 6.378 1.00 97.94 99 ILE A N 1
ATOM 745 C CA . ILE A 1 99 ? -2.303 -2.507 6.757 1.00 97.94 99 ILE A CA 1
ATOM 746 C C . ILE A 1 99 ? -3.659 -3.214 6.734 1.00 97.94 99 ILE A C 1
ATOM 748 O O . ILE A 1 99 ? -4.362 -3.197 7.743 1.00 97.94 99 ILE A O 1
ATOM 752 N N . LYS A 1 100 ? -3.984 -3.916 5.642 1.00 98.44 100 LYS A N 1
ATOM 753 C CA . LYS A 1 100 ? -5.190 -4.745 5.501 1.00 98.44 100 LYS A CA 1
ATOM 754 C C . LYS A 1 100 ? -5.382 -5.653 6.712 1.00 98.44 100 LYS A C 1
ATOM 756 O O . LYS A 1 100 ? -6.411 -5.576 7.378 1.00 98.44 100 LYS A O 1
ATOM 761 N N . LYS A 1 101 ? -4.365 -6.452 7.053 1.00 98.50 101 LYS A N 1
ATOM 762 C CA . LYS A 1 101 ? -4.422 -7.383 8.191 1.00 98.50 101 LYS A CA 1
ATOM 763 C C . LYS A 1 101 ? -4.678 -6.664 9.524 1.00 98.50 101 LYS A C 1
ATOM 765 O O . LYS A 1 101 ? -5.398 -7.181 10.378 1.00 98.50 101 LYS A O 1
ATOM 770 N N . ALA A 1 102 ? -4.097 -5.480 9.720 1.00 98.06 102 ALA A N 1
ATOM 771 C CA . ALA A 1 102 ? -4.310 -4.680 10.926 1.00 98.06 102 ALA A CA 1
ATOM 772 C C . ALA A 1 102 ? -5.734 -4.094 11.004 1.00 98.06 102 ALA A C 1
ATOM 774 O O . ALA A 1 102 ? -6.336 -4.087 12.082 1.00 98.06 102 ALA A O 1
ATOM 775 N N . LEU A 1 103 ? -6.289 -3.642 9.876 1.00 98.06 103 LEU A N 1
ATOM 776 C CA . LEU A 1 103 ? -7.665 -3.142 9.794 1.00 98.06 103 LEU A CA 1
ATOM 777 C C . LEU A 1 103 ? -8.681 -4.270 10.012 1.00 98.06 103 LEU A C 1
ATOM 779 O O . LEU A 1 103 ? -9.590 -4.116 10.825 1.00 98.06 103 LEU A O 1
ATOM 783 N N . GLU A 1 104 ? -8.476 -5.437 9.395 1.00 98.44 104 GLU A N 1
ATOM 784 C CA . GLU A 1 104 ? -9.270 -6.648 9.656 1.00 98.44 104 GLU A CA 1
ATOM 785 C C . GLU A 1 104 ? -9.238 -7.033 11.140 1.00 98.44 104 GLU A C 1
ATOM 787 O O . GLU A 1 104 ? -10.268 -7.363 11.724 1.00 98.44 104 GLU A O 1
ATOM 792 N N . GLY A 1 105 ? -8.062 -6.971 11.772 1.00 98.19 105 GLY A N 1
ATOM 793 C CA . GLY A 1 105 ? -7.913 -7.204 13.209 1.00 98.19 105 GLY A CA 1
ATOM 794 C C . GLY A 1 105 ? -8.699 -6.200 14.053 1.00 98.19 105 GLY A C 1
ATOM 795 O O . GLY A 1 105 ? -9.382 -6.596 14.993 1.00 98.19 105 GLY A O 1
ATOM 796 N N . SER A 1 106 ? -8.652 -4.920 13.684 1.00 97.50 106 SER A N 1
ATOM 797 C CA . SER A 1 106 ? -9.386 -3.852 14.370 1.00 97.50 106 SER A CA 1
ATOM 798 C C . SER A 1 106 ? -10.901 -4.047 14.277 1.00 97.50 106 SER A C 1
ATOM 800 O O . SER A 1 106 ? -11.598 -3.932 15.282 1.00 97.50 106 SER A O 1
ATOM 802 N N . LEU A 1 107 ? -11.408 -4.410 13.096 1.00 97.94 107 LEU A N 1
ATOM 803 C CA . LEU A 1 107 ? -12.838 -4.598 12.822 1.00 97.94 107 LEU A CA 1
ATOM 804 C C . LEU A 1 107 ? -13.473 -5.776 13.577 1.00 97.94 107 LEU A C 1
ATOM 806 O O . LEU A 1 107 ? -14.694 -5.794 13.760 1.00 97.94 107 LEU A O 1
ATOM 810 N N . LYS A 1 108 ? -12.661 -6.727 14.061 1.00 97.81 108 LYS A N 1
ATOM 811 C CA . LYS A 1 108 ? -13.113 -7.830 14.927 1.00 97.81 108 LYS A CA 1
ATOM 812 C C . LYS A 1 108 ? -13.549 -7.369 16.315 1.00 97.81 108 LYS A C 1
ATOM 814 O O . LYS A 1 108 ? -14.203 -8.144 17.005 1.00 97.81 108 LYS A O 1
ATOM 819 N N . ASN A 1 109 ? -13.203 -6.152 16.740 1.00 95.56 109 ASN A N 1
ATOM 820 C CA . ASN A 1 109 ? -13.685 -5.617 18.007 1.00 95.56 109 ASN A CA 1
ATOM 821 C C . ASN A 1 109 ? -15.212 -5.379 17.924 1.00 95.56 109 ASN A C 1
ATOM 823 O O . ASN A 1 109 ? -15.661 -4.537 17.134 1.00 95.56 109 ASN A O 1
ATOM 827 N N . PRO A 1 110 ? -16.032 -6.093 18.721 1.00 95.81 110 PRO A N 1
ATOM 828 C CA . PRO A 1 110 ? -17.482 -5.915 18.700 1.00 95.81 110 PRO A CA 1
ATOM 829 C C . PRO A 1 110 ? -17.913 -4.565 19.286 1.00 95.81 110 PRO A C 1
ATOM 831 O O . PRO A 1 110 ? -18.985 -4.082 18.946 1.00 95.81 110 PRO A O 1
ATOM 834 N N . ASN A 1 111 ? -17.064 -3.928 20.099 1.00 95.31 111 ASN A N 1
ATOM 835 C CA . ASN A 1 111 ? -17.372 -2.691 20.819 1.00 95.31 111 ASN A CA 1
ATOM 836 C C . ASN A 1 111 ? -16.983 -1.416 20.048 1.00 95.31 111 ASN A C 1
ATOM 838 O O . ASN A 1 111 ? -16.924 -0.342 20.642 1.00 95.31 111 ASN A O 1
ATOM 842 N N . LEU A 1 112 ? -16.657 -1.518 18.755 1.00 94.44 112 LEU A N 1
ATOM 843 C CA . LEU A 1 112 ? -16.454 -0.330 17.922 1.00 94.44 112 LEU A CA 1
ATOM 844 C C . LEU A 1 112 ? -17.766 0.436 17.777 1.00 94.44 112 LEU A C 1
ATOM 846 O O . LEU A 1 112 ? -18.810 -0.174 17.542 1.00 94.44 112 LEU A O 1
ATOM 850 N N . SER A 1 113 ? -17.683 1.764 17.834 1.00 93.62 113 SER A N 1
ATOM 851 C CA . SER A 1 113 ? -18.782 2.619 17.396 1.00 93.62 113 SER A CA 1
ATOM 852 C C . SER A 1 113 ? -19.065 2.393 15.907 1.00 93.62 113 SER A C 1
ATOM 854 O O . SER A 1 113 ? -18.176 1.999 15.142 1.00 93.62 113 SER A O 1
ATOM 856 N N . ASP A 1 114 ? -20.293 2.672 15.473 1.00 92.69 114 ASP A N 1
ATOM 857 C CA . ASP A 1 114 ? -20.663 2.561 14.056 1.00 92.69 114 ASP A CA 1
ATOM 858 C C . ASP A 1 114 ? -19.792 3.462 13.170 1.00 92.69 114 ASP A C 1
ATOM 860 O O . ASP A 1 114 ? -19.409 3.078 12.065 1.00 92.69 114 ASP A O 1
ATOM 864 N N . VAL A 1 115 ? -19.412 4.631 13.694 1.00 90.69 115 VAL A N 1
ATOM 865 C CA . VAL A 1 115 ? -18.507 5.581 13.042 1.00 90.69 115 VAL A CA 1
ATOM 866 C C . VAL A 1 115 ? -17.110 4.987 12.856 1.00 90.69 115 VAL A C 1
ATOM 868 O O . VAL A 1 115 ? -16.598 4.970 11.736 1.00 90.69 115 VAL A O 1
ATOM 871 N N . ASP A 1 116 ? -16.495 4.470 13.922 1.00 92.56 116 ASP A N 1
ATOM 872 C CA . ASP A 1 116 ? -15.150 3.887 13.847 1.00 92.56 116 ASP A CA 1
ATOM 873 C C . ASP A 1 116 ? -15.139 2.664 12.930 1.00 92.56 116 ASP A C 1
ATOM 875 O O . ASP A 1 116 ? -14.221 2.483 12.127 1.00 92.56 116 ASP A O 1
ATOM 879 N N . ARG A 1 117 ? -16.189 1.838 13.013 1.00 96.00 117 ARG A N 1
ATOM 880 C CA . ARG A 1 117 ? -16.376 0.685 12.133 1.00 96.00 117 ARG A CA 1
ATOM 881 C C . ARG A 1 117 ? -16.454 1.121 10.673 1.00 96.00 117 ARG A C 1
ATOM 883 O O . ARG A 1 117 ? -15.776 0.519 9.844 1.00 96.00 117 ARG A O 1
ATOM 890 N N . ALA A 1 118 ? -17.226 2.161 10.358 1.00 94.44 118 ALA A N 1
ATOM 891 C CA . ALA A 1 118 ? -17.342 2.682 9.000 1.00 94.44 118 ALA A CA 1
ATOM 892 C C . ALA A 1 118 ? -15.999 3.207 8.467 1.00 94.44 118 ALA A C 1
ATOM 894 O O . ALA A 1 118 ? -15.613 2.853 7.355 1.00 94.44 118 ALA A O 1
ATOM 895 N N . LEU A 1 119 ? -15.250 3.975 9.268 1.00 92.94 119 LEU A N 1
ATOM 896 C CA . LEU A 1 119 ? -13.931 4.491 8.880 1.00 92.94 119 LEU A CA 1
ATOM 897 C C . LEU A 1 119 ? -12.926 3.360 8.620 1.00 92.94 119 LEU A C 1
ATOM 899 O O . LEU A 1 119 ? -12.263 3.333 7.584 1.00 92.94 119 LEU A O 1
ATOM 903 N N . LEU A 1 120 ? -12.833 2.390 9.531 1.00 96.12 120 LEU A N 1
ATOM 904 C CA . LEU A 1 120 ? -11.934 1.245 9.371 1.00 96.12 120 LEU A CA 1
ATOM 905 C C . LEU A 1 120 ? -12.319 0.380 8.166 1.00 96.12 120 LEU A C 1
ATOM 907 O O . LEU A 1 120 ? -11.437 -0.113 7.461 1.00 96.12 120 LEU A O 1
ATOM 911 N N . GLN A 1 121 ? -13.619 0.213 7.913 1.00 97.56 121 GLN A N 1
ATOM 912 C CA . GLN A 1 121 ? -14.114 -0.534 6.761 1.00 97.56 121 GLN A CA 1
ATOM 913 C C . GLN A 1 121 ? -13.832 0.195 5.442 1.00 97.56 121 GLN A C 1
ATOM 915 O O . GLN A 1 121 ? -13.448 -0.451 4.471 1.00 97.56 121 GLN A O 1
ATOM 920 N N . GLU A 1 122 ? -13.972 1.522 5.396 1.00 96.19 122 GLU A N 1
ATOM 921 C CA . GLU A 1 122 ? -13.609 2.338 4.230 1.00 96.19 122 GLU A CA 1
ATOM 922 C C . GLU A 1 122 ? -12.112 2.197 3.914 1.00 96.19 122 GLU A C 1
ATOM 924 O O . GLU A 1 122 ? -11.753 1.887 2.775 1.00 96.19 122 GLU A O 1
ATOM 929 N N . GLY A 1 123 ? -11.246 2.294 4.931 1.00 96.38 123 GLY A N 1
ATOM 930 C CA . GLY A 1 123 ? -9.811 2.041 4.782 1.00 96.38 123 GLY A CA 1
ATOM 931 C C . GLY A 1 123 ? -9.503 0.620 4.296 1.00 96.38 123 GLY A C 1
ATOM 932 O O . GLY A 1 123 ? -8.694 0.429 3.389 1.00 96.38 123 GLY A O 1
ATOM 933 N N . LEU A 1 124 ? -10.188 -0.393 4.838 1.00 98.31 124 LEU A N 1
ATOM 934 C CA . LEU A 1 124 ? -10.012 -1.785 4.415 1.00 98.31 124 LEU A CA 1
ATOM 935 C C . LEU A 1 124 ? -10.438 -1.992 2.954 1.00 98.31 124 LEU A C 1
ATOM 937 O O . LEU A 1 124 ? -9.733 -2.654 2.192 1.00 98.31 124 LEU A O 1
ATOM 941 N N . ASN A 1 125 ? -11.568 -1.412 2.548 1.00 98.00 125 ASN A N 1
ATOM 942 C CA . ASN A 1 125 ? -12.055 -1.479 1.172 1.00 98.00 125 ASN A CA 1
ATOM 943 C C . ASN A 1 125 ? -11.063 -0.821 0.205 1.00 98.00 125 ASN A C 1
ATOM 945 O O . ASN A 1 125 ? -10.759 -1.394 -0.840 1.00 98.00 125 ASN A O 1
ATOM 949 N N . LYS A 1 126 ? -10.509 0.339 0.578 1.00 97.12 126 LYS A N 1
ATOM 950 C CA . LYS A 1 126 ? -9.500 1.043 -0.219 1.00 97.12 126 LYS A CA 1
ATOM 951 C C . LYS A 1 126 ? -8.215 0.222 -0.352 1.00 97.12 126 LYS A C 1
ATOM 953 O O . LYS A 1 126 ? -7.744 0.022 -1.469 1.00 97.12 126 LYS A O 1
ATOM 958 N N . ALA A 1 127 ? -7.702 -0.337 0.748 1.00 98.25 127 ALA A N 1
ATOM 959 C CA . ALA A 1 127 ? -6.532 -1.217 0.720 1.00 98.25 127 ALA A CA 1
ATOM 960 C C . ALA A 1 127 ? -6.751 -2.439 -0.189 1.00 98.25 127 ALA A C 1
ATOM 962 O O . ALA A 1 127 ? -5.897 -2.741 -1.017 1.00 98.25 127 ALA A O 1
ATOM 963 N N . ASN A 1 128 ? -7.907 -3.107 -0.085 1.00 98.44 128 ASN A N 1
ATOM 964 C CA . ASN A 1 128 ? -8.258 -4.228 -0.962 1.00 98.44 128 ASN A CA 1
ATOM 965 C C . ASN A 1 128 ? -8.335 -3.810 -2.435 1.00 98.44 128 ASN A C 1
ATOM 967 O O . ASN A 1 128 ? -7.831 -4.528 -3.289 1.00 98.44 128 ASN A O 1
ATOM 971 N N . SER A 1 129 ? -8.919 -2.647 -2.735 1.00 98.12 129 SER A N 1
ATOM 972 C CA . SER A 1 129 ? -9.012 -2.160 -4.113 1.00 98.12 129 SER A CA 1
ATOM 973 C C . SER A 1 129 ? -7.636 -1.987 -4.752 1.00 98.12 129 SER A C 1
ATOM 975 O O . SER A 1 129 ? -7.460 -2.387 -5.897 1.00 98.12 129 SER A O 1
ATOM 977 N N . TYR A 1 130 ? -6.670 -1.404 -4.037 1.00 98.31 130 TYR A N 1
ATOM 978 C CA . TYR A 1 130 ? -5.315 -1.230 -4.565 1.00 98.31 130 TYR A CA 1
ATOM 979 C C . TYR A 1 130 ? -4.528 -2.540 -4.604 1.00 98.31 130 TYR A C 1
ATOM 981 O O . TYR A 1 130 ? -3.834 -2.777 -5.583 1.00 98.31 130 TYR A O 1
ATOM 989 N N . ILE A 1 131 ? -4.682 -3.415 -3.604 1.00 98.56 131 ILE A N 1
ATOM 990 C CA . ILE A 1 131 ? -4.118 -4.775 -3.627 1.00 98.56 131 ILE A CA 1
ATOM 991 C C . ILE A 1 131 ? -4.551 -5.504 -4.900 1.00 98.56 131 ILE A C 1
ATOM 993 O O . ILE A 1 131 ? -3.688 -5.957 -5.641 1.00 98.56 131 ILE A O 1
ATOM 997 N N . ASN A 1 132 ? -5.853 -5.536 -5.196 1.00 98.38 132 ASN A N 1
ATOM 998 C CA . ASN A 1 132 ? -6.372 -6.204 -6.390 1.00 98.38 132 ASN A CA 1
ATOM 999 C C . ASN A 1 132 ? -5.813 -5.576 -7.672 1.00 98.38 132 ASN A C 1
ATOM 1001 O O . ASN A 1 132 ? -5.413 -6.288 -8.581 1.00 98.38 132 ASN A O 1
ATOM 1005 N N . LYS A 1 133 ? -5.732 -4.242 -7.730 1.00 98.25 133 LYS A N 1
ATOM 1006 C CA . LYS A 1 133 ? -5.191 -3.521 -8.891 1.00 98.25 133 LYS A CA 1
ATOM 1007 C C . LYS A 1 133 ? -3.720 -3.868 -9.156 1.00 98.25 133 LYS A C 1
ATOM 1009 O O . LYS A 1 133 ? -3.301 -3.953 -10.305 1.00 98.25 133 LYS A O 1
ATOM 1014 N N . ILE A 1 134 ? -2.936 -4.060 -8.093 1.00 98.44 134 ILE A N 1
ATOM 1015 C CA . ILE A 1 134 ? -1.546 -4.517 -8.188 1.00 98.44 134 ILE A CA 1
ATOM 1016 C C . ILE A 1 134 ? -1.500 -5.992 -8.602 1.00 98.44 134 ILE A C 1
ATOM 1018 O O . ILE A 1 134 ? -0.751 -6.339 -9.506 1.00 98.44 134 ILE A O 1
ATOM 1022 N N . GLU A 1 135 ? -2.303 -6.859 -7.984 1.00 98.38 135 GLU A N 1
ATOM 1023 C CA . GLU A 1 135 ? -2.379 -8.280 -8.351 1.00 98.38 135 GLU A CA 1
ATOM 1024 C C . GLU A 1 135 ? -2.730 -8.449 -9.844 1.00 98.38 135 GLU A C 1
ATOM 1026 O O . GLU A 1 135 ? -2.040 -9.183 -10.545 1.00 98.38 135 GLU A O 1
ATOM 1031 N N . GLU A 1 136 ? -3.707 -7.694 -10.358 1.00 98.25 136 GLU A N 1
ATOM 1032 C CA . GLU A 1 136 ? -4.090 -7.661 -11.779 1.00 98.25 136 GLU A CA 1
ATOM 1033 C C . GLU A 1 136 ? -2.951 -7.200 -12.701 1.00 98.25 136 GLU A C 1
ATOM 1035 O O . GLU A 1 136 ? -2.770 -7.763 -13.780 1.00 98.25 136 GLU A O 1
ATOM 1040 N N . LEU A 1 137 ? -2.161 -6.198 -12.293 1.00 98.25 137 LEU A N 1
ATOM 1041 C CA . LEU A 1 137 ? -1.008 -5.732 -13.070 1.00 98.25 137 LEU A CA 1
ATOM 1042 C C . LEU A 1 137 ? 0.060 -6.828 -13.214 1.00 98.25 137 LEU A C 1
ATOM 1044 O O . LEU A 1 137 ? 0.682 -6.950 -14.268 1.00 98.25 137 LEU A O 1
ATOM 1048 N N . PHE A 1 138 ? 0.283 -7.611 -12.158 1.00 98.31 138 PHE A N 1
ATOM 1049 C CA . PHE A 1 138 ? 1.326 -8.636 -12.125 1.00 98.31 138 PHE A CA 1
ATOM 1050 C C . PHE A 1 138 ? 0.855 -10.002 -12.642 1.00 98.31 138 PHE A C 1
ATOM 1052 O O . PHE A 1 138 ? 1.700 -10.835 -12.966 1.00 98.31 138 PHE A O 1
ATOM 1059 N N . ASP A 1 139 ? -0.453 -10.251 -12.745 1.00 98.31 139 ASP A N 1
ATOM 1060 C CA . ASP A 1 139 ? -1.023 -11.542 -13.161 1.00 98.31 139 ASP A CA 1
ATOM 1061 C C . ASP A 1 139 ? -0.443 -12.070 -14.495 1.00 98.31 139 ASP A C 1
ATOM 1063 O O . ASP A 1 139 ? 0.062 -13.199 -14.510 1.00 98.31 139 ASP A O 1
ATOM 1067 N N . PRO A 1 140 ? -0.328 -11.264 -15.578 1.00 97.94 140 PRO A N 1
ATOM 1068 C CA . PRO A 1 140 ? 0.289 -11.716 -16.832 1.00 97.94 140 PRO A CA 1
ATOM 1069 C C . PRO A 1 140 ? 1.782 -12.063 -16.714 1.00 97.94 140 PRO A C 1
ATOM 1071 O O . PRO A 1 140 ? 2.340 -12.709 -17.601 1.00 97.94 140 PRO A O 1
ATOM 1074 N N . TYR A 1 141 ? 2.431 -11.627 -15.632 1.00 96.88 141 TYR A N 1
ATOM 1075 C CA . TYR A 1 141 ? 3.862 -11.768 -15.366 1.00 96.88 141 TYR A CA 1
ATOM 1076 C C . TYR A 1 141 ? 4.161 -12.821 -14.285 1.00 96.88 141 TYR A C 1
ATOM 1078 O O . TYR A 1 141 ? 5.278 -12.883 -13.774 1.00 96.88 141 TYR A O 1
ATOM 1086 N N . GLY A 1 142 ? 3.184 -13.673 -13.951 1.00 96.75 142 GLY A N 1
ATOM 1087 C CA . GLY A 1 142 ? 3.333 -14.738 -12.953 1.00 96.75 142 GLY A CA 1
ATOM 1088 C C . GLY A 1 142 ? 2.916 -14.344 -11.535 1.00 96.75 142 GLY A C 1
ATOM 1089 O O . GLY A 1 142 ? 3.165 -15.105 -10.600 1.00 96.75 142 GLY A O 1
ATOM 1090 N N . GLY A 1 143 ? 2.261 -13.192 -11.378 1.00 96.62 143 GLY A N 1
ATOM 1091 C CA . GLY A 1 143 ? 1.761 -12.690 -10.104 1.00 96.62 143 GLY A CA 1
ATOM 1092 C C . GLY A 1 143 ? 2.799 -11.915 -9.290 1.00 96.62 143 GLY A C 1
ATOM 1093 O O . GLY A 1 143 ? 3.984 -11.844 -9.622 1.00 96.62 143 GLY A O 1
ATOM 1094 N N . ILE A 1 144 ? 2.324 -11.289 -8.213 1.00 95.75 144 ILE A N 1
ATOM 1095 C CA . ILE A 1 144 ? 3.152 -10.534 -7.269 1.00 95.75 144 ILE A CA 1
ATOM 1096 C C . ILE A 1 144 ? 3.495 -11.392 -6.044 1.00 95.75 144 ILE A C 1
ATOM 1098 O O . ILE A 1 144 ? 2.630 -12.087 -5.507 1.00 95.75 144 ILE A O 1
ATOM 1102 N N . ASN A 1 145 ? 4.754 -11.324 -5.597 1.00 77.69 145 ASN A N 1
ATOM 1103 C CA . ASN A 1 145 ? 5.273 -12.044 -4.426 1.00 77.69 145 ASN A CA 1
ATOM 1104 C C . ASN A 1 145 ? 5.416 -11.141 -3.195 1.00 77.69 145 ASN A C 1
ATOM 1106 O O . ASN A 1 145 ? 5.911 -9.999 -3.341 1.00 77.69 145 ASN A O 1
#

Foldseek 3Di:
DDPVVVLVVLCVQLVVQVPPDDDDDDDDDDDDDHDDADDDPVLSVLLVLLSCLCVPQVDPVLLVQLLCVLVVNHDDPVPPRGDPSVVSLLVSLVSLVVSLVVLVVVLPPPPGDPSNNVSSVVSNVSSVVSNVVQQVSCVVVVGHD

Sequence (145 aa):
ISGSALANMFDVRIQKSESNKGNESGKSTGESGKVDNTLTDAQKSRLNALENTINDHLTDGDFSGTLRDLQGDPVPNGRGGYFDHLGEMQDSYKSLRKIKKALEGSLKNPNLSDVDRALLQEGLNKANSYINKIEELFDPYGGIN

Secondary structure (DSSP, 8-state):
--THHHHHHHHHHHHTTT--SS------------------HHHHHHHHHHHHHHHHH-SHHHHHHHHHHHTT-PPB-SSSSB--HHHHHHHHHHHHHHHHHHHHHHHT-TT--HHHHHHHHHHHHHHHHHHHHHHHHHGGGT---